Protein AF-A0A315TLA4-F1 (afdb_monomer_lite)

pLDDT: mean 73.14, std 16.22, range [31.14, 88.81]

Foldseek 3Di:
DDDDDDDDDDDDDDQPDDPVLVVLLVLLVDDDPDPVVSQVCCCVVVVDGPVVSVVVNVVSLVDVSNCVVPVPSSVVVVVVVVVVVVVVVVVVVPPDD

Secondary structure (DSSP, 8-state):
------------SS-SS-HHHHHHHHHHHS--SSHHHHHHHHHHHH---HHHHHHHHHHHTTSHHHHHH-HHHHHHHHHHHHHHHHHHHHHHTT---

Sequence (97 aa):
MSESGHSLGAVADESPLSARDQQMLALERQWWKYAGAKEQAIRELFDLSATHYYQILNALIDTEEALAHDPMLVKRLRRLRTSRQRARTARRLGTDS

Structure (mmCIF, N/CA/C/O backbone):
data_AF-A0A315TLA4-F1
#
_entry.id   AF-A0A315TLA4-F1
#
loop_
_atom_site.group_PDB
_atom_site.id
_atom_site.type_symbol
_atom_site.label_atom_id
_atom_site.label_alt_id
_atom_site.label_comp_id
_atom_site.label_asym_id
_atom_site.label_entity_id
_atom_site.label_seq_id
_atom_site.pdbx_PDB_ins_code
_atom_site.Cartn_x
_atom_site.Cartn_y
_atom_site.Cartn_z
_atom_site.occupancy
_atom_site.B_iso_or_equiv
_atom_site.auth_seq_id
_atom_site.auth_comp_id
_atom_site.auth_asym_id
_atom_site.auth_atom_id
_atom_site.pdbx_PDB_model_num
ATOM 1 N N . MET A 1 1 ? -12.432 23.894 7.888 1.00 32.97 1 MET A N 1
ATOM 2 C CA . MET A 1 1 ? -13.000 22.738 8.608 1.00 32.97 1 MET A CA 1
ATOM 3 C C . MET A 1 1 ? -12.907 21.555 7.675 1.00 32.97 1 MET A C 1
ATOM 5 O O . MET A 1 1 ? -13.238 21.700 6.509 1.00 32.97 1 MET A O 1
ATOM 9 N N . SER A 1 2 ? -12.306 20.486 8.182 1.00 32.47 2 SER A N 1
ATOM 10 C CA . SER A 1 2 ? -11.860 19.294 7.472 1.00 32.47 2 SER A CA 1
ATOM 11 C C . SER A 1 2 ? -12.952 18.682 6.605 1.00 32.47 2 SER A C 1
ATOM 13 O O . SER A 1 2 ? -14.054 18.449 7.094 1.00 32.47 2 SER A O 1
ATOM 15 N N . GLU A 1 3 ? -12.625 18.404 5.344 1.00 31.14 3 GLU A N 1
ATOM 16 C CA . GLU A 1 3 ? -13.446 17.546 4.499 1.00 31.14 3 GLU A CA 1
ATOM 17 C C . GLU A 1 3 ? -13.536 16.173 5.162 1.00 31.14 3 GLU A C 1
ATOM 19 O O . GLU A 1 3 ? -12.546 15.464 5.368 1.00 31.14 3 GLU A O 1
ATOM 24 N N . SER A 1 4 ? -14.751 15.898 5.614 1.00 36.25 4 SER A N 1
ATOM 25 C CA . SER A 1 4 ? -15.177 14.717 6.329 1.00 36.25 4 SER A CA 1
ATOM 26 C C . SER A 1 4 ? -14.776 13.458 5.571 1.00 36.25 4 SER A C 1
ATOM 28 O O . SER A 1 4 ? -15.023 13.320 4.373 1.00 36.25 4 SER A O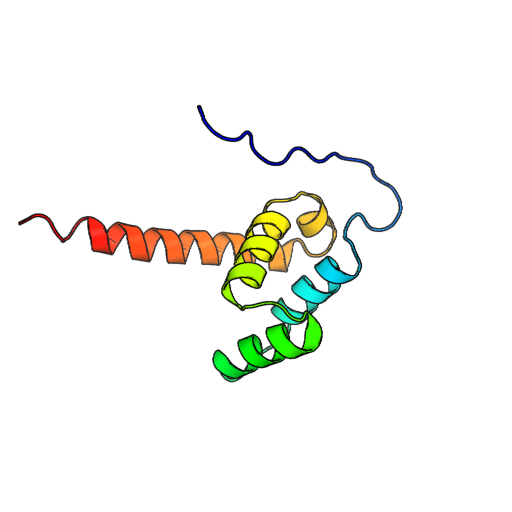 1
ATOM 30 N N . GLY A 1 5 ? -14.143 12.548 6.311 1.00 37.31 5 GLY A N 1
ATOM 31 C CA . GLY A 1 5 ? -13.721 11.239 5.844 1.00 37.31 5 GLY A CA 1
ATOM 32 C C . GLY A 1 5 ? -14.846 10.488 5.141 1.00 37.31 5 GLY A C 1
ATOM 33 O O . GLY A 1 5 ? -16.001 10.503 5.572 1.00 37.31 5 GLY A O 1
ATOM 34 N N . HIS A 1 6 ? -14.457 9.841 4.046 1.00 41.47 6 HIS A N 1
ATOM 35 C CA . HIS A 1 6 ? -15.277 8.952 3.240 1.00 41.47 6 HIS A CA 1
ATOM 36 C C . HIS A 1 6 ? -16.108 8.018 4.127 1.00 41.47 6 HIS A C 1
ATOM 38 O O . HIS A 1 6 ? -15.580 7.172 4.847 1.00 41.47 6 HIS A O 1
ATOM 44 N N . SER A 1 7 ? -17.418 8.221 4.065 1.00 54.81 7 SER A N 1
ATOM 45 C CA . SER A 1 7 ? -18.452 7.380 4.645 1.00 54.81 7 SER A CA 1
ATOM 46 C C . SER A 1 7 ? -18.961 6.459 3.543 1.00 54.81 7 SER A C 1
ATOM 48 O O . SER A 1 7 ? -19.605 6.924 2.613 1.00 54.81 7 SER A O 1
ATOM 50 N N . LEU A 1 8 ? -18.660 5.170 3.659 1.00 47.38 8 LEU A N 1
ATOM 51 C CA . LEU A 1 8 ? -19.346 4.026 3.048 1.00 47.38 8 LEU A CA 1
ATOM 52 C C . LEU A 1 8 ? -19.007 2.864 4.000 1.00 47.38 8 LEU A C 1
ATOM 54 O O . LEU A 1 8 ? -17.837 2.634 4.273 1.00 47.38 8 LEU A O 1
ATOM 58 N N . GLY A 1 9 ? -19.924 2.204 4.698 1.00 38.62 9 GLY A N 1
ATOM 59 C CA . GLY A 1 9 ? -21.269 1.813 4.304 1.00 38.62 9 GLY A CA 1
ATOM 60 C C . GLY A 1 9 ? -21.266 0.288 4.258 1.00 38.62 9 GLY A C 1
ATOM 61 O O . GLY A 1 9 ? -21.048 -0.282 3.202 1.00 38.62 9 GLY A O 1
ATOM 62 N N . ALA A 1 10 ? -21.425 -0.359 5.414 1.00 54.41 10 ALA A N 1
ATOM 63 C CA . ALA A 1 10 ? -21.528 -1.810 5.506 1.00 54.41 10 ALA A CA 1
ATOM 64 C C . ALA A 1 10 ? -22.824 -2.303 4.846 1.00 54.41 10 ALA A C 1
ATOM 66 O O . ALA A 1 10 ? -23.897 -1.853 5.242 1.00 54.41 10 ALA A O 1
ATOM 67 N N . VAL A 1 11 ? -22.723 -3.275 3.934 1.00 40.69 11 VAL A N 1
ATOM 68 C CA . VAL A 1 11 ? -23.755 -4.295 3.684 1.00 40.69 11 VAL A CA 1
ATOM 69 C C . VAL A 1 11 ? -23.089 -5.597 3.231 1.00 40.69 11 VAL A C 1
ATOM 71 O O . VAL A 1 11 ? -22.366 -5.637 2.242 1.00 40.69 11 VAL A O 1
ATOM 74 N N . ALA A 1 12 ? -23.322 -6.661 3.995 1.00 54.19 12 ALA A N 1
ATOM 75 C CA . ALA A 1 12 ? -22.959 -8.024 3.648 1.00 54.19 12 ALA A CA 1
ATOM 76 C C . ALA A 1 12 ? -24.041 -8.627 2.740 1.00 54.19 12 ALA A C 1
ATOM 78 O O . ALA A 1 12 ? -25.185 -8.716 3.174 1.00 54.19 12 ALA A O 1
ATOM 79 N N . ASP A 1 13 ? -23.687 -9.006 1.512 1.00 45.78 13 ASP A N 1
ATOM 80 C CA . ASP A 1 13 ? -23.825 -10.371 0.978 1.00 45.78 13 ASP A CA 1
ATOM 81 C C . ASP A 1 13 ? -23.147 -10.445 -0.408 1.00 45.78 13 ASP A C 1
ATOM 83 O O . ASP A 1 13 ? -23.236 -9.503 -1.190 1.00 45.78 13 ASP A O 1
ATOM 87 N N . GLU A 1 14 ? -22.438 -11.546 -0.674 1.00 45.66 14 GLU A N 1
ATOM 88 C CA . GLU A 1 14 ? -21.678 -11.860 -1.906 1.00 45.66 14 GLU A CA 1
ATOM 89 C C . GLU A 1 14 ? -20.479 -10.933 -2.242 1.00 45.66 14 GLU A C 1
ATOM 91 O O . GLU A 1 14 ? -20.529 -10.042 -3.080 1.00 45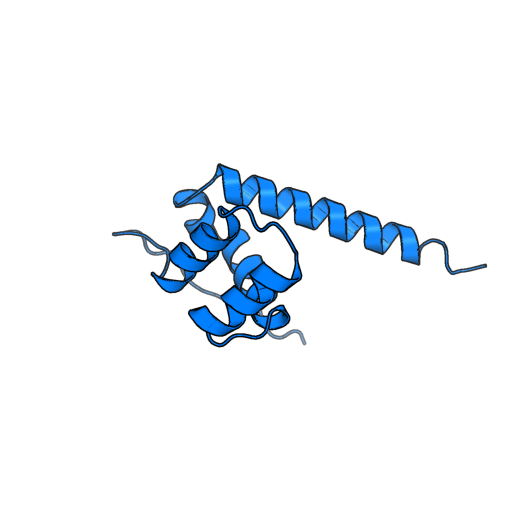.66 14 GLU A O 1
ATOM 96 N N . SER A 1 15 ? -19.340 -11.215 -1.588 1.00 55.78 15 SER A N 1
ATOM 97 C CA . SER A 1 15 ? -18.006 -10.612 -1.793 1.00 55.78 15 SER A CA 1
ATOM 98 C C . SER A 1 15 ? -17.960 -9.072 -1.724 1.00 55.78 15 SER A C 1
ATOM 100 O O . SER A 1 15 ? -18.004 -8.404 -2.754 1.00 55.78 15 SER A O 1
ATOM 102 N N . PRO A 1 16 ? -17.723 -8.482 -0.535 1.00 61.78 16 PRO A N 1
ATOM 103 C CA . PRO A 1 16 ? -17.797 -7.033 -0.310 1.00 61.78 16 PRO A CA 1
ATOM 104 C C . PRO A 1 16 ? -16.666 -6.212 -0.964 1.00 61.78 16 PRO A C 1
ATOM 106 O O . PRO A 1 16 ? -16.549 -5.023 -0.709 1.00 61.78 16 PRO A O 1
ATOM 109 N N . LEU A 1 17 ? -15.816 -6.817 -1.802 1.00 69.44 17 LEU A N 1
ATOM 110 C CA . LEU A 1 17 ? -14.819 -6.096 -2.594 1.00 69.44 17 LEU A CA 1
ATOM 111 C C . LEU A 1 17 ? -15.240 -6.054 -4.060 1.00 69.44 17 LEU A C 1
ATOM 113 O O . LEU A 1 17 ? -15.504 -7.101 -4.656 1.00 69.44 17 LEU A O 1
ATOM 117 N N . SER A 1 18 ? -15.141 -4.876 -4.679 1.00 78.81 18 SER A N 1
ATOM 118 C CA . SER A 1 18 ? -15.230 -4.746 -6.134 1.00 78.81 18 SER A CA 1
ATOM 119 C C . SER A 1 18 ? -14.172 -5.615 -6.823 1.00 78.81 18 SER A C 1
ATOM 121 O O . SER A 1 18 ? -13.065 -5.789 -6.309 1.00 78.81 18 SER A O 1
ATOM 123 N N . ALA A 1 19 ? -14.466 -6.122 -8.024 1.00 80.31 19 ALA A N 1
ATOM 124 C CA . ALA A 1 19 ? -13.519 -6.922 -8.809 1.00 80.31 19 ALA A CA 1
ATOM 125 C C . ALA A 1 19 ? -12.159 -6.217 -8.977 1.00 80.31 19 ALA A C 1
ATOM 127 O O . ALA A 1 19 ? -11.111 -6.856 -8.912 1.00 80.31 19 ALA A O 1
ATOM 128 N N . ARG A 1 20 ? -12.174 -4.883 -9.103 1.00 83.00 20 ARG A N 1
ATOM 129 C CA . ARG A 1 20 ? -10.968 -4.046 -9.142 1.00 83.00 20 ARG A CA 1
ATOM 130 C C . ARG A 1 20 ? -10.136 -4.172 -7.868 1.00 83.00 20 ARG A C 1
ATOM 132 O O . ARG A 1 20 ? -8.923 -4.338 -7.954 1.00 83.00 20 ARG A O 1
ATOM 139 N N . ASP A 1 21 ? -10.774 -4.113 -6.707 1.00 83.19 21 ASP A N 1
ATOM 140 C CA . ASP A 1 21 ? -10.107 -4.165 -5.408 1.00 83.19 21 ASP A CA 1
ATOM 141 C C . ASP A 1 21 ? -9.517 -5.555 -5.152 1.00 83.19 21 ASP A C 1
ATOM 143 O O . ASP A 1 21 ? -8.384 -5.686 -4.684 1.00 83.19 21 ASP A O 1
ATOM 147 N N . GLN A 1 22 ? -10.246 -6.608 -5.537 1.00 84.12 22 GLN A N 1
ATOM 148 C CA . GLN A 1 22 ? -9.741 -7.983 -5.469 1.00 84.12 22 GLN A CA 1
ATOM 149 C C . GLN A 1 22 ? -8.497 -8.138 -6.349 1.00 84.12 22 GLN A C 1
ATOM 151 O O . GLN A 1 22 ? -7.503 -8.744 -5.946 1.00 84.12 22 GLN A O 1
ATOM 156 N N . GLN A 1 23 ? -8.518 -7.532 -7.537 1.00 85.75 23 GLN A N 1
ATOM 157 C CA . GLN A 1 23 ? -7.408 -7.563 -8.480 1.00 85.75 23 GLN A CA 1
ATOM 158 C C . GLN A 1 23 ? -6.206 -6.746 -7.985 1.00 85.75 23 GLN A C 1
ATOM 160 O O . GLN A 1 23 ? -5.066 -7.178 -8.155 1.00 85.75 23 GLN A O 1
ATOM 165 N N . MET A 1 24 ? -6.437 -5.620 -7.299 1.00 86.69 24 MET A N 1
ATOM 166 C CA . MET A 1 24 ? -5.386 -4.864 -6.607 1.00 86.69 24 MET A CA 1
ATOM 167 C C . MET A 1 24 ? -4.706 -5.716 -5.525 1.00 86.69 24 MET A C 1
ATOM 169 O O . MET A 1 24 ? -3.478 -5.796 -5.479 1.00 86.69 24 MET A O 1
ATOM 173 N N . LEU A 1 25 ? -5.479 -6.416 -4.688 1.00 84.06 25 LEU A N 1
ATOM 174 C CA . LEU A 1 25 ? -4.924 -7.320 -3.672 1.00 84.06 25 LEU A CA 1
ATOM 175 C C . LEU A 1 25 ? -4.181 -8.510 -4.298 1.00 84.06 25 LEU A C 1
ATOM 177 O O . LEU A 1 25 ? -3.107 -8.892 -3.827 1.00 84.06 25 LEU A O 1
ATOM 181 N N . ALA A 1 26 ? -4.698 -9.068 -5.393 1.00 84.94 26 ALA A N 1
ATOM 182 C CA . ALA A 1 26 ? -4.029 -10.134 -6.132 1.00 84.94 26 ALA A CA 1
ATOM 183 C C . ALA A 1 26 ? -2.678 -9.674 -6.708 1.00 84.94 26 ALA A C 1
ATOM 185 O O . ALA A 1 26 ? -1.697 -10.418 -6.635 1.00 84.94 26 ALA A O 1
ATOM 186 N N . LEU A 1 27 ? -2.594 -8.437 -7.209 1.00 84.19 27 LEU A N 1
ATOM 187 C CA . LEU A 1 27 ? -1.349 -7.838 -7.694 1.00 84.19 27 LEU A CA 1
ATOM 188 C C . LEU A 1 27 ? -0.317 -7.664 -6.567 1.00 84.19 27 LEU A C 1
ATOM 190 O O . LEU A 1 27 ? 0.875 -7.903 -6.771 1.00 84.19 27 LEU A O 1
ATOM 194 N N . GLU A 1 28 ? -0.762 -7.282 -5.365 1.00 84.44 28 GLU A N 1
ATOM 195 C CA . GLU A 1 28 ? 0.100 -7.194 -4.174 1.00 84.44 28 GLU A CA 1
ATOM 196 C C . GLU A 1 28 ? 0.615 -8.554 -3.700 1.00 84.44 28 GLU A C 1
ATOM 198 O O . GLU A 1 28 ? 1.693 -8.644 -3.107 1.00 84.44 28 GLU A O 1
ATOM 203 N N . ARG A 1 29 ? -0.135 -9.626 -3.967 1.00 80.94 29 ARG A N 1
ATOM 204 C CA . ARG A 1 29 ? 0.294 -10.995 -3.676 1.00 80.94 29 ARG A CA 1
ATOM 205 C C . ARG A 1 29 ? 1.390 -11.476 -4.635 1.00 80.94 29 ARG A C 1
ATOM 207 O O . ARG A 1 29 ? 2.159 -12.368 -4.272 1.00 80.94 29 ARG A O 1
ATOM 214 N N . GLN A 1 30 ? 1.487 -10.906 -5.836 1.00 80.38 30 GLN A N 1
ATOM 215 C CA . GLN A 1 30 ? 2.500 -11.289 -6.818 1.00 80.38 30 GLN A CA 1
ATOM 216 C C . GLN A 1 30 ? 3.902 -10.783 -6.439 1.00 80.38 30 GLN A C 1
ATOM 218 O O . GLN A 1 30 ? 4.096 -9.675 -5.938 1.00 80.38 30 GLN A O 1
ATOM 223 N N . TRP A 1 31 ? 4.910 -11.624 -6.686 1.00 69.00 31 TRP A N 1
ATOM 224 C CA . TRP A 1 31 ? 6.315 -11.310 -6.431 1.00 69.00 31 TRP A CA 1
ATOM 225 C C . TRP A 1 31 ? 6.929 -10.568 -7.619 1.00 69.00 31 TRP A C 1
ATOM 227 O O . TRP A 1 31 ? 7.250 -11.158 -8.649 1.00 69.00 31 TRP A O 1
ATOM 237 N N . TRP A 1 32 ? 7.127 -9.262 -7.456 1.00 78.06 32 TRP A N 1
ATOM 238 C CA . TRP A 1 32 ? 7.746 -8.405 -8.463 1.00 78.06 32 TRP A CA 1
ATOM 239 C C . TRP A 1 32 ? 9.257 -8.325 -8.245 1.00 78.06 32 TRP A C 1
ATOM 241 O O . TRP A 1 32 ? 9.722 -7.931 -7.177 1.00 78.06 32 TRP A O 1
ATOM 251 N N . LYS A 1 33 ? 10.035 -8.674 -9.275 1.00 74.00 33 LYS A N 1
ATOM 252 C CA . LYS A 1 33 ? 11.508 -8.688 -9.222 1.00 74.00 33 LYS A CA 1
ATOM 253 C C . LYS A 1 33 ? 12.124 -7.286 -9.103 1.00 74.00 33 LYS A C 1
ATOM 255 O O . LYS A 1 33 ? 13.197 -7.135 -8.527 1.00 74.00 33 LYS A O 1
ATOM 260 N N . TYR A 1 34 ? 11.438 -6.263 -9.618 1.00 77.69 34 TYR A N 1
ATOM 261 C CA . TYR A 1 34 ? 11.875 -4.866 -9.590 1.00 77.69 34 TYR A CA 1
ATOM 262 C C . TYR A 1 34 ? 10.685 -3.952 -9.275 1.00 77.69 34 TYR A C 1
ATOM 264 O O . TYR A 1 34 ? 9.586 -4.185 -9.778 1.00 77.69 34 TYR A O 1
ATOM 272 N N . ALA A 1 35 ? 10.901 -2.888 -8.490 1.00 68.88 35 ALA A N 1
ATOM 273 C CA . ALA A 1 35 ? 9.842 -1.940 -8.120 1.00 68.88 35 ALA A CA 1
ATOM 274 C C . ALA A 1 35 ? 9.171 -1.289 -9.348 1.00 68.88 35 ALA A C 1
ATOM 276 O O . ALA A 1 35 ? 7.953 -1.133 -9.364 1.00 68.88 35 ALA A O 1
ATOM 277 N N . GLY A 1 36 ? 9.942 -1.003 -10.405 1.00 78.75 36 GLY A N 1
ATOM 278 C CA . GLY A 1 36 ? 9.415 -0.430 -11.649 1.00 78.75 36 GLY A CA 1
ATOM 279 C C . GLY A 1 36 ? 8.506 -1.375 -12.443 1.00 78.75 36 GLY A C 1
ATOM 280 O O . GLY A 1 36 ? 7.552 -0.914 -13.059 1.00 78.75 36 GLY A O 1
ATOM 281 N N . ALA A 1 37 ? 8.731 -2.694 -12.375 1.00 84.25 37 ALA A N 1
ATOM 282 C CA . ALA A 1 37 ? 7.887 -3.669 -13.074 1.00 84.25 37 ALA A CA 1
ATOM 283 C C . ALA A 1 37 ? 6.455 -3.676 -12.519 1.00 84.25 37 ALA A C 1
ATOM 285 O O . ALA A 1 37 ? 5.490 -3.771 -13.272 1.00 84.25 37 ALA A O 1
ATOM 286 N N . LYS A 1 38 ? 6.320 -3.494 -11.201 1.00 80.25 38 LYS A N 1
ATOM 287 C CA . LYS A 1 38 ? 5.020 -3.359 -10.546 1.00 80.25 38 LYS A CA 1
ATOM 288 C C . LYS A 1 38 ? 4.307 -2.073 -10.962 1.00 80.25 38 LYS A C 1
ATOM 290 O O . LYS A 1 38 ? 3.122 -2.106 -11.258 1.00 80.25 38 LYS A O 1
ATOM 295 N N . GLU A 1 39 ? 5.008 -0.940 -10.992 1.00 85.19 39 GLU A N 1
ATOM 296 C CA . GLU A 1 39 ? 4.406 0.344 -11.385 1.00 85.19 39 GLU A CA 1
ATOM 297 C C . GLU A 1 39 ? 3.940 0.364 -12.840 1.00 85.19 39 GLU A C 1
ATOM 299 O O . GLU A 1 39 ? 2.930 0.999 -13.147 1.00 85.19 39 GLU A O 1
ATOM 304 N N . GLN A 1 40 ? 4.670 -0.322 -13.720 1.00 86.88 40 GLN A N 1
ATOM 305 C CA . GLN A 1 40 ? 4.283 -0.496 -15.113 1.00 86.88 40 GLN A CA 1
ATOM 306 C C . GLN A 1 40 ? 3.011 -1.348 -15.216 1.00 86.88 40 GLN A C 1
ATOM 308 O O . GLN A 1 40 ? 2.041 -0.911 -15.825 1.00 86.88 40 GLN A O 1
ATOM 313 N N . ALA A 1 41 ? 2.963 -2.490 -14.521 1.00 86.56 41 ALA A N 1
ATOM 314 C CA . ALA A 1 41 ? 1.774 -3.340 -14.475 1.00 86.56 41 ALA A CA 1
ATOM 315 C C . ALA A 1 41 ? 0.554 -2.620 -13.873 1.00 86.56 41 ALA A C 1
ATOM 317 O O . ALA A 1 41 ? -0.559 -2.790 -14.354 1.00 86.56 41 ALA A O 1
ATOM 318 N N . ILE A 1 42 ? 0.751 -1.778 -12.852 1.00 87.25 42 ILE A N 1
ATOM 319 C CA . ILE A 1 42 ? -0.322 -0.950 -12.279 1.00 87.25 42 ILE A CA 1
ATOM 320 C C . ILE A 1 42 ? -0.914 -0.016 -13.339 1.00 87.25 42 ILE A C 1
ATOM 322 O O . ILE A 1 42 ? -2.135 0.084 -13.450 1.00 87.25 42 ILE A O 1
ATOM 326 N N . ARG A 1 43 ? -0.056 0.659 -14.112 1.00 88.25 43 ARG A N 1
ATOM 327 C CA . ARG A 1 43 ? -0.493 1.544 -15.196 1.00 88.25 43 ARG A CA 1
ATOM 328 C C . ARG A 1 43 ? -1.196 0.774 -16.305 1.00 88.25 43 ARG A C 1
ATOM 330 O O . ARG A 1 43 ? -2.239 1.210 -16.752 1.00 88.25 43 ARG A O 1
ATOM 337 N N . GLU A 1 44 ? -0.672 -0.372 -16.713 1.00 88.81 44 GLU A N 1
ATOM 338 C CA . GLU A 1 44 ? -1.259 -1.158 -17.804 1.00 88.81 44 GLU A CA 1
ATOM 339 C C . GLU A 1 44 ? -2.589 -1.822 -17.427 1.00 88.81 44 GLU A C 1
ATOM 341 O O . G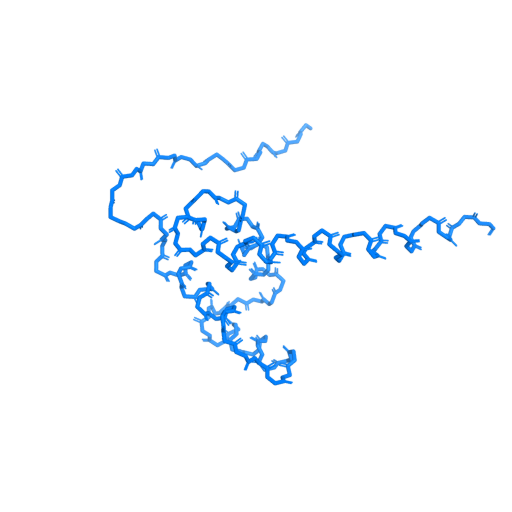LU A 1 44 ? -3.496 -1.879 -18.250 1.00 88.81 44 GLU A O 1
ATOM 346 N N . LEU A 1 45 ? -2.724 -2.313 -16.191 1.00 85.56 45 LEU A N 1
ATOM 347 C CA . LEU A 1 45 ? -3.919 -3.040 -15.750 1.00 85.56 45 LEU A CA 1
ATOM 348 C C . LEU A 1 45 ? -5.034 -2.120 -15.255 1.00 85.56 45 LEU A C 1
ATOM 350 O O . LEU A 1 45 ? -6.207 -2.423 -15.453 1.00 85.56 45 LEU A O 1
ATOM 354 N N . PHE A 1 46 ? -4.682 -1.029 -14.572 1.00 85.38 46 PHE A N 1
ATOM 355 C CA . PHE A 1 46 ? -5.659 -0.158 -13.916 1.00 85.38 46 PHE A CA 1
ATOM 356 C C . PHE A 1 46 ? -5.762 1.231 -14.547 1.00 85.38 46 PHE A C 1
ATOM 358 O O . PHE A 1 46 ? -6.637 1.991 -14.142 1.00 85.38 46 PHE A O 1
ATOM 365 N N . ASP A 1 47 ? -4.872 1.579 -15.481 1.00 87.12 47 ASP A N 1
ATOM 366 C CA . ASP A 1 47 ? -4.747 2.929 -16.048 1.00 87.12 47 ASP A CA 1
ATOM 367 C C . ASP A 1 47 ? -4.554 4.014 -14.969 1.00 87.12 47 ASP A C 1
ATOM 369 O O . ASP A 1 47 ? -5.002 5.155 -15.067 1.00 87.12 47 ASP A O 1
ATOM 373 N N . LEU A 1 48 ? -3.886 3.643 -13.868 1.00 87.00 48 LEU A N 1
ATOM 374 C CA . LEU A 1 48 ? -3.629 4.527 -12.734 1.00 87.00 48 LEU A CA 1
ATOM 375 C C . LEU A 1 48 ? -2.151 4.837 -12.581 1.00 87.00 48 LEU A C 1
ATOM 377 O O . LEU A 1 48 ? -1.284 3.981 -12.742 1.00 87.00 48 LEU A O 1
ATOM 381 N N . SER A 1 49 ? -1.863 6.049 -12.110 1.00 87.69 49 SER A N 1
ATOM 382 C CA . SER A 1 49 ? -0.542 6.354 -11.571 1.00 87.69 49 SER A CA 1
ATOM 383 C C . SER A 1 49 ? -0.270 5.541 -10.300 1.00 87.69 49 SER A C 1
ATOM 385 O O . SER A 1 49 ? -1.174 5.266 -9.505 1.00 87.69 49 SER A O 1
ATOM 387 N N . ALA A 1 50 ? 1.001 5.206 -10.061 1.00 81.31 50 ALA A N 1
ATOM 388 C CA . ALA A 1 50 ? 1.419 4.479 -8.862 1.00 81.31 50 ALA A CA 1
ATOM 389 C C . ALA A 1 50 ? 0.975 5.192 -7.570 1.00 81.31 50 ALA A C 1
ATOM 391 O O . ALA A 1 50 ? 0.531 4.552 -6.621 1.00 81.31 50 ALA A O 1
ATOM 392 N N . THR A 1 51 ? 1.036 6.526 -7.545 1.00 86.19 51 THR A N 1
ATOM 393 C CA . THR A 1 51 ? 0.587 7.336 -6.406 1.00 86.19 51 THR A CA 1
ATOM 394 C C . THR A 1 51 ? -0.893 7.123 -6.105 1.00 86.19 51 THR A C 1
ATOM 396 O O . THR A 1 51 ? -1.241 6.847 -4.958 1.00 86.19 51 THR A O 1
ATOM 399 N N . HIS A 1 52 ? -1.757 7.213 -7.121 1.00 86.69 52 HIS A N 1
ATOM 400 C CA . HIS A 1 52 ? -3.198 7.041 -6.940 1.00 86.69 52 HIS A CA 1
ATOM 401 C C . HIS A 1 52 ? -3.544 5.590 -6.577 1.00 86.69 52 HIS A C 1
ATOM 403 O O . HIS A 1 52 ? -4.353 5.347 -5.685 1.00 86.69 52 HIS A O 1
ATOM 409 N N . TYR A 1 53 ? -2.846 4.622 -7.174 1.00 88.31 53 TYR A N 1
ATOM 410 C CA . TYR A 1 53 ? -2.959 3.214 -6.804 1.00 88.31 53 TYR A CA 1
ATOM 411 C C . TYR A 1 53 ? -2.665 2.985 -5.315 1.00 88.31 53 TYR A C 1
ATOM 413 O O . TYR A 1 53 ? -3.459 2.360 -4.618 1.00 88.31 53 TYR A O 1
ATOM 421 N N . TYR A 1 54 ? -1.566 3.537 -4.786 1.00 85.81 54 TYR A N 1
ATOM 422 C CA . TYR A 1 54 ? -1.243 3.390 -3.365 1.00 85.81 54 TYR A CA 1
ATOM 423 C C . TYR A 1 54 ? -2.218 4.136 -2.447 1.00 85.81 54 TYR A C 1
ATOM 425 O O . TYR A 1 54 ? -2.398 3.714 -1.308 1.00 85.81 54 TYR A O 1
ATOM 433 N N . GLN A 1 55 ? -2.846 5.225 -2.897 1.00 87.25 55 GLN A N 1
ATOM 434 C CA . GLN A 1 55 ? -3.898 5.901 -2.128 1.00 87.25 55 GLN A CA 1
ATOM 435 C C . GLN A 1 55 ? -5.128 5.004 -1.974 1.00 87.25 55 GLN A C 1
ATOM 437 O O . GLN A 1 55 ? -5.562 4.777 -0.846 1.00 87.25 55 GLN A O 1
ATOM 442 N N . ILE A 1 56 ? -5.618 4.438 -3.081 1.00 88.50 56 ILE A N 1
ATOM 443 C CA . ILE A 1 56 ? -6.755 3.509 -3.075 1.00 88.50 56 ILE A CA 1
ATOM 444 C C . ILE A 1 56 ? -6.412 2.271 -2.252 1.00 88.50 56 ILE A C 1
ATOM 446 O O . ILE A 1 56 ? -7.158 1.919 -1.347 1.00 88.50 56 ILE A O 1
ATOM 450 N N . LEU A 1 57 ? -5.241 1.668 -2.480 1.00 87.44 57 LEU A N 1
ATOM 451 C CA . LEU A 1 57 ? -4.799 0.504 -1.717 1.00 87.44 57 LEU A CA 1
ATOM 452 C C . LEU A 1 57 ? -4.737 0.803 -0.214 1.00 87.44 57 LEU A C 1
ATOM 454 O O . LEU A 1 57 ? -5.148 -0.030 0.583 1.00 87.44 57 LEU A O 1
ATOM 458 N N . ASN A 1 58 ? -4.234 1.974 0.193 1.00 84.88 58 ASN A N 1
ATOM 459 C CA . ASN A 1 58 ? -4.166 2.343 1.609 1.00 84.88 58 ASN A CA 1
ATOM 460 C C . ASN A 1 58 ? -5.552 2.510 2.243 1.00 84.88 58 ASN A C 1
ATOM 462 O O . ASN A 1 58 ? -5.708 2.146 3.405 1.00 84.88 58 ASN A O 1
ATOM 466 N N . ALA A 1 59 ? -6.527 3.046 1.506 1.00 85.75 59 ALA A N 1
ATOM 467 C CA . ALA A 1 59 ? -7.910 3.119 1.967 1.00 85.75 59 ALA A CA 1
ATOM 468 C C . ALA A 1 59 ? -8.530 1.716 2.042 1.00 85.75 59 ALA A C 1
ATOM 470 O O . ALA A 1 59 ? -9.101 1.349 3.066 1.00 85.75 59 ALA A O 1
ATOM 471 N N . LEU A 1 60 ? -8.315 0.897 1.008 1.00 85.38 60 LEU A N 1
ATOM 472 C CA . LEU A 1 60 ? -8.823 -0.467 0.910 1.00 85.38 60 LEU A CA 1
ATOM 473 C C . LEU A 1 60 ? -8.320 -1.343 2.059 1.00 85.38 60 LEU A C 1
ATOM 475 O O . LEU A 1 60 ? -9.122 -1.980 2.732 1.00 85.38 60 LEU A O 1
ATOM 479 N N . ILE A 1 61 ? -7.013 -1.340 2.349 1.00 84.56 61 ILE A N 1
ATOM 480 C CA . ILE A 1 61 ? -6.465 -2.142 3.455 1.00 84.56 61 ILE A CA 1
ATOM 481 C C . ILE A 1 61 ? -7.011 -1.713 4.816 1.00 84.56 61 ILE A C 1
ATOM 483 O O . ILE A 1 61 ? -6.895 -2.503 5.748 1.00 84.56 61 ILE A O 1
ATOM 487 N N . ASP A 1 62 ? -7.562 -0.503 4.963 1.00 82.50 62 ASP A N 1
ATOM 488 C CA . ASP A 1 62 ? -8.144 -0.003 6.212 1.00 82.50 62 ASP A CA 1
ATOM 489 C C . ASP A 1 62 ? -9.611 -0.458 6.409 1.00 82.50 62 ASP A C 1
ATOM 491 O O . ASP A 1 62 ? -10.085 -0.465 7.548 1.00 82.50 62 ASP A O 1
ATOM 495 N N . THR A 1 63 ? -10.272 -0.962 5.360 1.00 81.94 63 THR A N 1
ATOM 496 C CA . THR A 1 63 ? -11.638 -1.522 5.408 1.00 81.94 63 THR A CA 1
ATOM 497 C C . THR A 1 63 ? -11.699 -2.927 6.022 1.00 81.94 63 THR A C 1
ATOM 499 O O . THR A 1 63 ? -10.708 -3.667 6.058 1.00 81.94 63 THR A O 1
ATOM 502 N N . GLU A 1 64 ? -12.882 -3.306 6.511 1.00 79.19 64 GLU A N 1
ATOM 503 C CA . GLU A 1 64 ? -13.170 -4.667 6.985 1.00 79.19 64 GLU A CA 1
ATOM 504 C C . GLU A 1 64 ? -13.312 -5.664 5.825 1.00 79.19 64 GLU A C 1
ATOM 506 O O . GLU A 1 64 ? -12.955 -6.833 5.946 1.00 79.19 64 GLU A O 1
ATOM 511 N N . GLU A 1 65 ? -13.726 -5.179 4.660 1.00 77.81 65 GLU A N 1
ATOM 512 C CA . GLU A 1 65 ? -13.944 -5.963 3.447 1.00 77.81 65 GLU A CA 1
ATOM 513 C C . GLU A 1 65 ? -12.626 -6.593 2.969 1.00 77.81 65 GLU A C 1
ATOM 515 O O . GLU A 1 65 ? -12.549 -7.793 2.690 1.00 77.81 65 GLU A O 1
ATOM 520 N N . ALA A 1 66 ? -11.539 -5.813 2.976 1.00 82.69 66 ALA A N 1
ATOM 521 C CA . ALA A 1 66 ? -10.217 -6.313 2.613 1.00 82.69 66 ALA A CA 1
ATOM 522 C C . ALA A 1 66 ? -9.711 -7.364 3.615 1.00 82.69 66 ALA A C 1
ATOM 524 O O . ALA A 1 66 ? -9.052 -8.332 3.225 1.00 82.69 66 ALA A O 1
ATOM 525 N N . LEU A 1 67 ? -10.027 -7.193 4.906 1.00 81.50 67 LEU A N 1
ATOM 526 C CA . LEU A 1 67 ? -9.709 -8.173 5.948 1.00 81.50 67 LEU A CA 1
ATOM 527 C C . LEU A 1 67 ? -10.502 -9.471 5.774 1.00 81.50 67 LEU A C 1
ATOM 529 O O . LEU A 1 67 ? -9.947 -10.533 6.044 1.00 81.50 67 LEU A O 1
ATOM 533 N N . 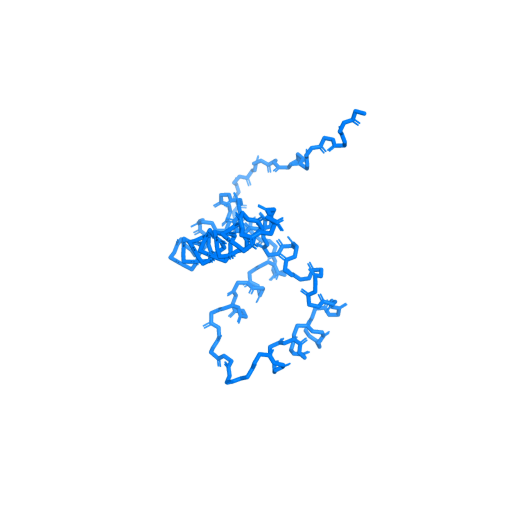ALA A 1 68 ? -11.757 -9.398 5.330 1.00 81.25 68 ALA A N 1
ATOM 534 C CA . ALA A 1 68 ? -12.574 -10.572 5.041 1.00 81.25 68 ALA A CA 1
ATOM 535 C C . ALA A 1 68 ? -12.044 -11.352 3.826 1.00 81.25 68 ALA A C 1
ATOM 537 O O . ALA A 1 68 ? -12.082 -12.581 3.826 1.00 81.25 68 ALA A O 1
ATOM 538 N N . HIS A 1 69 ? -11.503 -10.655 2.820 1.00 81.19 69 HIS A N 1
ATOM 539 C CA . HIS A 1 69 ? -10.965 -11.282 1.613 1.00 81.19 69 HIS A CA 1
ATOM 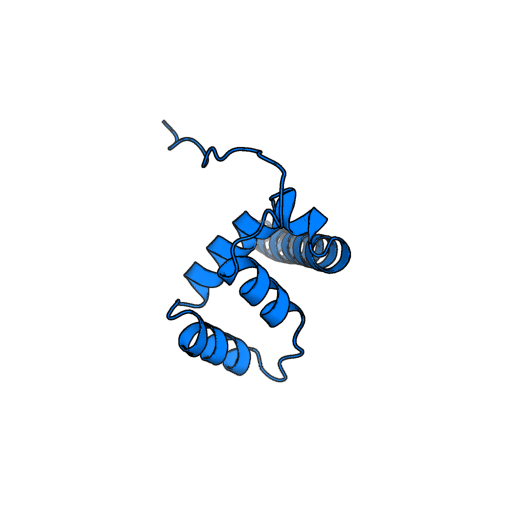540 C C . HIS A 1 69 ? -9.568 -11.905 1.811 1.00 81.19 69 HIS A C 1
ATOM 542 O O . HIS A 1 69 ? -9.358 -13.067 1.468 1.00 81.19 69 HIS A O 1
ATOM 548 N N . ASP A 1 70 ? -8.588 -11.159 2.343 1.00 82.00 70 ASP A N 1
ATOM 549 C CA . ASP A 1 70 ? -7.250 -11.695 2.660 1.00 82.00 70 ASP A CA 1
ATOM 550 C C . ASP A 1 70 ? -6.689 -11.086 3.962 1.00 82.00 70 ASP A C 1
ATOM 552 O O . ASP A 1 70 ? -5.915 -10.114 3.953 1.00 82.00 70 ASP A O 1
ATOM 556 N N . PRO A 1 71 ? -7.030 -11.671 5.124 1.00 82.38 71 PRO A N 1
ATOM 557 C CA . PRO A 1 71 ? -6.643 -11.116 6.415 1.00 82.38 71 PRO A CA 1
ATOM 558 C C . PRO A 1 71 ? -5.127 -11.134 6.645 1.00 82.38 71 PRO A C 1
ATOM 560 O O . PRO A 1 71 ? -4.612 -10.311 7.408 1.00 82.38 71 PRO A O 1
ATOM 563 N N . MET A 1 72 ? -4.385 -12.056 6.025 1.00 85.62 72 MET A N 1
ATOM 564 C CA . MET A 1 72 ? -2.935 -12.156 6.212 1.00 85.62 72 MET A CA 1
ATOM 565 C C . MET A 1 72 ? -2.195 -11.090 5.409 1.00 85.62 72 MET A C 1
ATOM 567 O O . MET A 1 72 ? -1.312 -10.413 5.953 1.00 85.62 72 MET A O 1
ATOM 571 N N . LEU A 1 73 ? -2.568 -10.909 4.139 1.00 84.88 73 LEU A N 1
ATOM 572 C CA . LEU A 1 73 ? -1.984 -9.890 3.274 1.00 84.88 73 LEU A CA 1
ATOM 573 C C . LEU A 1 73 ? -2.257 -8.489 3.826 1.00 84.88 73 LEU A C 1
ATOM 575 O O . LEU A 1 73 ? -1.322 -7.699 3.978 1.00 84.88 73 LEU A O 1
ATOM 579 N N . VAL A 1 74 ? -3.501 -8.208 4.227 1.00 86.12 74 VAL A N 1
ATOM 580 C CA . VAL A 1 74 ? -3.889 -6.901 4.773 1.00 86.12 74 VAL A CA 1
ATOM 581 C C . VAL A 1 74 ? -3.131 -6.578 6.059 1.00 86.12 74 VAL A C 1
ATOM 583 O O . VAL A 1 74 ? -2.547 -5.497 6.176 1.00 86.12 74 VAL A O 1
ATOM 586 N N . LYS A 1 75 ? -3.030 -7.520 7.009 1.00 85.94 75 LYS A N 1
ATOM 587 C CA . LYS A 1 75 ? -2.242 -7.316 8.242 1.00 85.94 75 LYS A CA 1
ATOM 588 C C . LYS A 1 75 ? -0.762 -7.061 7.939 1.00 85.94 75 LYS A C 1
ATOM 590 O O . LYS A 1 75 ? -0.144 -6.197 8.570 1.00 85.94 75 LYS A O 1
ATOM 595 N N . ARG A 1 76 ? -0.184 -7.770 6.959 1.00 86.00 76 ARG A N 1
ATOM 596 C CA . ARG A 1 76 ? 1.207 -7.563 6.525 1.00 86.00 76 ARG A CA 1
ATOM 597 C C . ARG A 1 76 ? 1.406 -6.175 5.909 1.00 86.00 76 ARG A C 1
ATOM 599 O O . ARG A 1 76 ? 2.365 -5.493 6.278 1.00 86.00 76 ARG A O 1
ATOM 606 N N . LEU A 1 77 ? 0.507 -5.742 5.024 1.00 85.25 77 LEU A N 1
ATOM 607 C CA . LEU A 1 77 ? 0.552 -4.425 4.379 1.00 85.25 77 LEU A CA 1
ATOM 608 C C . LEU A 1 77 ? 0.392 -3.287 5.396 1.00 85.25 77 LEU A C 1
ATOM 610 O O . LEU A 1 77 ? 1.216 -2.368 5.411 1.00 85.25 77 LEU A O 1
ATOM 614 N N . ARG A 1 78 ? -0.573 -3.393 6.323 1.00 84.81 78 ARG A N 1
ATOM 615 C CA . ARG A 1 78 ? -0.742 -2.437 7.433 1.00 84.81 78 ARG A CA 1
ATOM 616 C C . ARG A 1 78 ? 0.537 -2.315 8.268 1.00 84.81 78 ARG A C 1
ATOM 618 O O . ARG A 1 78 ? 1.005 -1.208 8.531 1.00 84.81 78 ARG A O 1
ATOM 625 N N . ARG A 1 79 ? 1.172 -3.439 8.628 1.00 83.81 79 ARG A N 1
ATOM 626 C CA . ARG A 1 79 ? 2.428 -3.432 9.401 1.00 83.81 79 ARG A CA 1
ATOM 627 C C . ARG A 1 79 ? 3.586 -2.788 8.633 1.00 83.81 79 ARG A C 1
ATOM 629 O O . ARG A 1 79 ? 4.352 -2.015 9.216 1.00 83.81 79 ARG A O 1
ATOM 636 N N . LEU A 1 80 ? 3.711 -3.072 7.335 1.00 80.94 80 LEU A N 1
ATOM 637 C CA . LEU A 1 80 ? 4.728 -2.459 6.477 1.00 80.94 80 LEU A CA 1
ATOM 638 C C . LEU A 1 80 ? 4.535 -0.937 6.389 1.00 80.94 80 LEU A C 1
ATOM 640 O O . LEU A 1 80 ? 5.517 -0.195 6.463 1.00 80.94 80 LEU A O 1
ATOM 644 N N . ARG A 1 81 ? 3.284 -0.463 6.308 1.00 77.69 81 ARG A N 1
ATOM 645 C CA . ARG A 1 81 ? 2.945 0.968 6.353 1.00 77.69 81 ARG A CA 1
ATOM 646 C C . ARG A 1 81 ? 3.428 1.612 7.644 1.00 77.69 81 ARG A C 1
ATOM 648 O O . ARG A 1 81 ? 4.159 2.598 7.583 1.00 77.69 81 ARG A O 1
ATOM 655 N N . THR A 1 82 ? 3.092 1.040 8.801 1.00 75.94 82 THR A N 1
ATOM 656 C CA . THR A 1 82 ? 3.529 1.568 10.104 1.00 75.94 82 THR A CA 1
ATOM 657 C C . THR A 1 82 ? 5.054 1.622 10.213 1.00 75.94 82 THR A C 1
ATOM 659 O O . THR A 1 82 ? 5.600 2.604 10.713 1.00 75.94 82 THR A O 1
ATOM 662 N N . SER A 1 83 ? 5.760 0.611 9.697 1.00 72.69 83 SER A N 1
ATOM 663 C CA . SER A 1 83 ? 7.227 0.598 9.654 1.00 72.69 83 SER A CA 1
ATOM 664 C C . SER A 1 83 ? 7.792 1.721 8.770 1.00 72.69 83 SER A C 1
ATOM 666 O O . SER A 1 83 ? 8.657 2.477 9.218 1.00 72.69 83 SER A O 1
ATOM 668 N N . ARG A 1 84 ? 7.247 1.916 7.558 1.00 71.31 84 ARG A N 1
ATOM 669 C CA . ARG A 1 84 ? 7.644 3.015 6.657 1.00 71.31 84 ARG A CA 1
ATOM 670 C C . ARG A 1 84 ? 7.319 4.395 7.233 1.00 71.31 84 ARG A C 1
ATOM 672 O O . ARG A 1 84 ? 8.094 5.328 7.042 1.00 71.31 84 ARG A O 1
ATOM 679 N N . GLN A 1 85 ? 6.192 4.540 7.932 1.00 70.75 85 GLN A N 1
ATOM 680 C CA . GLN A 1 85 ? 5.804 5.790 8.589 1.00 70.75 85 GLN A CA 1
ATOM 681 C C . GLN A 1 85 ? 6.806 6.157 9.690 1.00 70.75 85 GLN A C 1
ATOM 683 O O . GLN A 1 85 ? 7.293 7.285 9.716 1.00 70.75 85 GLN A O 1
ATOM 688 N N . ARG A 1 86 ? 7.175 5.185 10.538 1.00 62.53 86 ARG A N 1
ATOM 689 C CA . ARG A 1 86 ? 8.163 5.361 11.616 1.00 62.53 86 ARG A CA 1
ATOM 690 C C . ARG A 1 86 ? 9.551 5.729 11.091 1.00 62.53 86 ARG A C 1
ATOM 692 O O . ARG A 1 86 ? 10.204 6.599 11.656 1.00 62.53 86 ARG A O 1
ATOM 699 N N . ALA A 1 87 ? 9.980 5.122 9.983 1.00 63.88 87 ALA A N 1
ATOM 700 C CA . ALA A 1 87 ? 11.247 5.469 9.338 1.00 63.88 87 ALA A CA 1
ATOM 701 C C . ALA A 1 87 ? 11.272 6.921 8.819 1.00 63.88 87 ALA A C 1
ATOM 703 O O . ALA A 1 87 ? 12.320 7.564 8.827 1.00 63.88 87 ALA A O 1
ATOM 704 N N . ARG A 1 88 ? 10.121 7.466 8.393 1.00 61.25 88 ARG A N 1
ATOM 705 C CA . ARG A 1 88 ? 10.012 8.870 7.965 1.00 61.25 88 ARG A CA 1
ATOM 706 C C . ARG A 1 88 ? 9.983 9.848 9.136 1.00 61.25 88 ARG A C 1
ATOM 708 O O . ARG A 1 88 ? 10.626 10.889 9.047 1.00 61.25 88 ARG A O 1
ATOM 715 N N . THR A 1 89 ? 9.267 9.536 10.218 1.00 60.75 89 THR A N 1
ATOM 716 C CA . THR A 1 89 ? 9.217 10.415 11.399 1.00 60.75 89 THR A CA 1
ATOM 717 C C . THR A 1 89 ? 10.564 10.485 12.111 1.00 60.75 89 THR A C 1
ATOM 719 O O . THR A 1 89 ? 10.994 11.581 12.451 1.00 60.75 89 THR A O 1
ATOM 722 N N . ALA A 1 90 ? 11.288 9.366 12.229 1.00 59.72 90 ALA A N 1
ATOM 723 C CA . ALA A 1 90 ? 12.634 9.342 12.811 1.00 59.72 90 ALA A CA 1
ATOM 724 C C . ALA A 1 90 ? 13.631 10.268 12.085 1.00 59.72 90 ALA A C 1
ATOM 726 O O . ALA A 1 90 ? 14.538 10.805 12.707 1.00 59.72 90 ALA A O 1
ATOM 727 N N . ARG A 1 91 ? 13.439 10.508 10.780 1.00 56.78 91 ARG A N 1
ATOM 728 C CA . ARG A 1 91 ? 14.311 11.384 9.984 1.00 56.78 91 ARG A CA 1
ATOM 729 C C . ARG A 1 91 ? 13.979 12.874 10.111 1.00 56.78 91 ARG A C 1
ATOM 731 O O . ARG A 1 91 ? 14.845 13.693 9.841 1.00 56.78 91 ARG A O 1
ATOM 738 N N . ARG A 1 92 ? 12.755 13.224 10.526 1.00 56.78 92 ARG A N 1
ATOM 739 C CA . ARG A 1 92 ? 12.341 14.617 10.783 1.00 56.78 92 ARG A CA 1
ATOM 740 C C . ARG A 1 92 ? 12.705 15.109 12.185 1.00 56.78 92 ARG A C 1
ATOM 742 O O . ARG A 1 92 ? 12.845 16.305 12.374 1.00 56.78 92 ARG A O 1
ATOM 749 N N . LEU A 1 93 ? 12.886 14.203 13.147 1.00 58.31 93 LEU A N 1
ATOM 750 C CA . LEU A 1 93 ? 13.333 14.538 14.509 1.00 58.31 93 LEU A CA 1
ATOM 751 C C . LEU A 1 93 ? 14.856 14.747 14.629 1.00 58.31 93 LEU A C 1
ATOM 753 O O . LEU A 1 93 ? 15.325 15.108 15.698 1.00 58.31 93 LEU A O 1
ATOM 757 N N . GLY A 1 94 ? 15.620 14.523 13.554 1.00 56.38 94 GLY A N 1
ATOM 758 C CA . GLY A 1 94 ? 17.066 14.780 13.493 1.00 56.38 94 GLY A CA 1
ATOM 759 C C . GLY A 1 94 ? 17.451 16.038 12.708 1.00 56.38 94 GLY A C 1
ATOM 760 O O 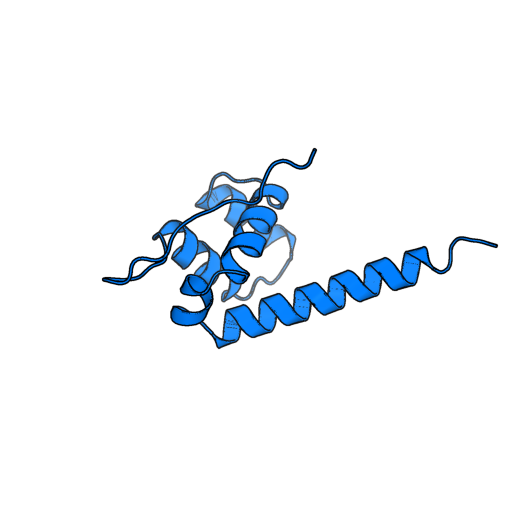. GLY A 1 94 ? 18.622 16.215 12.398 1.00 56.38 94 GLY A O 1
ATOM 761 N N . THR A 1 95 ? 16.480 16.873 12.330 1.00 57.62 95 THR A N 1
ATOM 762 C CA . THR A 1 95 ? 16.699 18.126 11.591 1.00 57.62 95 THR A CA 1
ATOM 763 C C . THR A 1 95 ? 16.116 19.294 12.382 1.00 57.62 95 THR A C 1
ATOM 765 O O . THR A 1 95 ? 15.166 19.926 11.934 1.00 57.62 95 THR A O 1
ATOM 768 N N . ASP A 1 96 ? 16.637 19.503 13.587 1.00 52.34 96 ASP A N 1
ATOM 769 C CA . ASP A 1 96 ? 16.550 20.763 14.331 1.00 52.34 96 ASP A CA 1
ATOM 770 C C . ASP A 1 96 ? 17.784 20.823 15.247 1.00 52.34 96 ASP A C 1
ATOM 772 O O . ASP A 1 96 ? 17.811 20.286 16.355 1.00 52.34 96 ASP A O 1
ATOM 776 N N . SER A 1 97 ? 18.894 21.302 14.692 1.00 44.56 97 SER A N 1
ATOM 777 C CA . SER A 1 97 ? 20.124 21.684 15.396 1.00 44.56 97 SER A CA 1
ATOM 778 C C . SER A 1 97 ? 20.826 22.744 14.567 1.00 44.56 97 SER A C 1
ATOM 780 O O . SER A 1 97 ? 20.858 22.566 13.326 1.00 44.56 97 SER A O 1
#

Radius of gyration: 15.93 Å; chains: 1; bounding box: 44×35×33 Å